Protein AF-A0AAU2LDV2-F1 (afdb_monomer_lite)

Radius of gyration: 12.72 Å; chains: 1; bounding box: 29×30×39 Å

Secondary structure (DSSP, 8-state):
-----SSPEEEEE-S-TTSHHHHHHHHHHHHHH-SS-EEEEESS--HHHHHTT-TTSEEE----SPP--

pLDDT: mean 78.5, std 11.56, range [45.34, 91.19]

Structure (mmCIF, N/CA/C/O backbone):
data_AF-A0AAU2LDV2-F1
#
_entry.id   AF-A0AAU2LDV2-F1
#
loop_
_atom_site.group_PDB
_atom_site.id
_atom_site.type_symbol
_atom_site.label_atom_id
_atom_site.label_alt_id
_atom_site.label_comp_id
_atom_site.label_asym_id
_atom_site.label_entity_id
_atom_site.label_seq_id
_atom_site.pdbx_PDB_ins_code
_atom_site.Cartn_x
_atom_site.Cartn_y
_atom_site.Cartn_z
_atom_site.occupancy
_atom_site.B_iso_or_equiv
_atom_site.auth_seq_id
_atom_site.auth_comp_id
_atom_site.auth_asym_id
_atom_site.auth_atom_id
_atom_site.pdbx_PDB_model_num
ATOM 1 N N . MET A 1 1 ? -8.931 22.041 9.671 1.00 45.34 1 MET A N 1
ATOM 2 C CA . MET A 1 1 ? -9.858 21.167 8.924 1.00 45.34 1 MET A CA 1
ATOM 3 C C . MET A 1 1 ? -9.173 19.824 8.784 1.00 45.34 1 MET A C 1
ATOM 5 O O . MET A 1 1 ? -8.158 19.754 8.106 1.00 45.34 1 MET A O 1
ATOM 9 N N . THR A 1 2 ? -9.642 18.807 9.501 1.00 60.53 2 THR A N 1
ATOM 10 C CA . THR A 1 2 ? -9.078 17.455 9.413 1.00 60.53 2 THR A CA 1
ATOM 11 C C . THR A 1 2 ? -9.796 16.735 8.284 1.00 60.53 2 THR A C 1
ATOM 13 O O . THR A 1 2 ? -11.021 16.631 8.304 1.00 60.53 2 THR A O 1
ATOM 16 N N . ILE A 1 3 ? -9.055 16.309 7.265 1.00 60.50 3 ILE A N 1
ATOM 17 C CA . ILE A 1 3 ? -9.611 15.485 6.195 1.00 60.50 3 ILE A CA 1
ATOM 18 C C . ILE A 1 3 ? -9.708 14.064 6.750 1.00 60.50 3 ILE A C 1
ATOM 20 O O . ILE A 1 3 ? -8.691 13.475 7.107 1.00 60.50 3 ILE A O 1
ATOM 24 N N . HIS A 1 4 ? -10.924 13.532 6.832 1.00 63.00 4 HIS A N 1
ATOM 25 C CA . HIS A 1 4 ? -11.168 12.111 7.055 1.00 63.00 4 HIS A CA 1
ATOM 26 C C . HIS A 1 4 ? -11.520 11.508 5.694 1.00 63.00 4 HIS A C 1
ATOM 28 O O . HIS A 1 4 ? -12.677 11.615 5.282 1.00 63.00 4 HIS A O 1
ATOM 34 N N . PRO A 1 5 ? -10.542 10.986 4.932 1.00 62.78 5 PRO A N 1
ATOM 35 C CA . PRO A 1 5 ? -10.853 10.347 3.664 1.00 62.78 5 PRO A CA 1
ATOM 36 C C . PRO A 1 5 ? -11.818 9.184 3.922 1.00 62.78 5 PRO A C 1
ATOM 38 O O . PRO A 1 5 ? -11.584 8.351 4.794 1.00 62.78 5 PRO A O 1
ATOM 41 N N . ALA A 1 6 ? -12.932 9.155 3.192 1.00 70.50 6 ALA A N 1
ATOM 42 C CA . ALA A 1 6 ? -13.834 8.015 3.203 1.00 70.50 6 ALA A CA 1
ATOM 43 C C . ALA A 1 6 ? -13.264 6.955 2.250 1.00 70.50 6 ALA A C 1
ATOM 45 O O . ALA A 1 6 ? -13.394 7.088 1.035 1.00 70.50 6 ALA A O 1
ATOM 46 N N . GLY A 1 7 ? -12.608 5.934 2.804 1.00 80.12 7 GLY A N 1
ATOM 47 C CA . GLY A 1 7 ? -12.102 4.780 2.058 1.00 80.12 7 GLY A CA 1
ATOM 48 C C . GLY A 1 7 ? -10.576 4.610 2.082 1.00 80.12 7 GLY A C 1
ATOM 49 O O . GLY A 1 7 ? -9.881 5.349 2.783 1.00 80.12 7 GLY A O 1
ATOM 50 N N . PRO A 1 8 ? -10.059 3.618 1.333 1.00 85.69 8 PRO A N 1
ATOM 51 C CA . PRO A 1 8 ? -8.649 3.248 1.369 1.00 85.69 8 PRO A CA 1
ATOM 52 C C . PRO A 1 8 ? -7.712 4.332 0.826 1.00 85.69 8 PRO A C 1
ATOM 54 O O . PRO A 1 8 ? -8.039 5.042 -0.127 1.00 85.69 8 PRO A O 1
ATOM 57 N N . VAL A 1 9 ? -6.506 4.406 1.385 1.00 89.62 9 VAL A N 1
ATOM 58 C CA . VAL A 1 9 ? -5.415 5.267 0.910 1.00 89.62 9 VAL A CA 1
ATOM 59 C C . VAL A 1 9 ? -4.457 4.439 0.057 1.00 89.62 9 VAL A C 1
ATOM 61 O O . VAL A 1 9 ? -3.832 3.508 0.557 1.00 89.62 9 VAL A O 1
ATOM 64 N N . LEU A 1 10 ? -4.310 4.794 -1.222 1.00 90.06 10 LEU A N 1
ATOM 65 C CA . LEU A 1 10 ? -3.352 4.164 -2.132 1.00 90.06 10 LEU A CA 1
ATOM 66 C C . LEU A 1 10 ? -2.068 4.991 -2.234 1.00 90.06 10 LEU A C 1
ATOM 68 O O . LEU A 1 10 ? -2.082 6.121 -2.723 1.00 90.06 10 LEU A O 1
ATOM 72 N N . PHE A 1 11 ? -0.950 4.386 -1.849 1.00 91.00 11 PHE A N 1
ATOM 73 C CA . PHE A 1 11 ? 0.383 4.852 -2.205 1.00 91.00 11 PHE A CA 1
ATOM 74 C C . PHE A 1 11 ? 0.798 4.229 -3.538 1.00 91.00 11 PHE A C 1
ATOM 76 O O . PHE A 1 11 ? 0.638 3.026 -3.745 1.00 91.00 11 PHE A O 1
ATOM 83 N N . PHE A 1 12 ? 1.342 5.045 -4.438 1.00 88.81 12 PHE A N 1
ATOM 84 C CA . PHE A 1 12 ? 1.863 4.585 -5.721 1.00 88.81 12 PHE A CA 1
ATOM 85 C C . PHE A 1 12 ? 3.269 5.128 -5.966 1.00 88.81 12 PHE A C 1
ATOM 87 O O . PHE A 1 12 ? 3.529 6.316 -5.759 1.00 88.81 12 PHE A O 1
ATOM 94 N N . SER A 1 13 ? 4.161 4.266 -6.453 1.00 84.94 13 SER A N 1
ATOM 95 C CA . SER A 1 13 ? 5.493 4.650 -6.914 1.00 84.94 13 SER A CA 1
ATOM 96 C C . SER A 1 13 ? 5.775 4.045 -8.288 1.00 84.94 13 SER A C 1
ATOM 98 O O . SER A 1 13 ? 5.815 2.826 -8.442 1.00 84.94 13 SER A O 1
ATOM 100 N N . SER A 1 14 ? 6.009 4.892 -9.292 1.00 76.69 14 SER A N 1
ATOM 101 C CA . SER A 1 14 ? 6.677 4.443 -10.514 1.00 76.69 14 SER A CA 1
ATOM 102 C C . SER A 1 14 ? 8.170 4.270 -10.225 1.00 76.69 14 SER A C 1
ATOM 104 O O . SER A 1 14 ? 8.737 5.016 -9.425 1.00 76.69 14 SER A O 1
ATOM 106 N N . SER A 1 15 ? 8.794 3.287 -10.876 1.00 64.56 15 SER A N 1
ATOM 107 C CA . SER A 1 15 ? 10.151 2.726 -10.681 1.00 64.56 15 SER A CA 1
ATOM 108 C C . SER A 1 15 ? 11.354 3.708 -10.736 1.00 64.56 15 SER A C 1
ATOM 110 O O . SER A 1 15 ? 12.510 3.309 -10.888 1.00 64.56 15 SER A O 1
ATOM 112 N N . ALA A 1 16 ? 11.136 5.020 -10.611 1.00 57.69 16 ALA A N 1
ATOM 113 C CA . ALA A 1 16 ? 12.169 6.042 -10.471 1.00 57.69 16 ALA A CA 1
ATOM 114 C C . ALA A 1 16 ? 12.792 6.015 -9.055 1.00 57.69 16 ALA A C 1
AT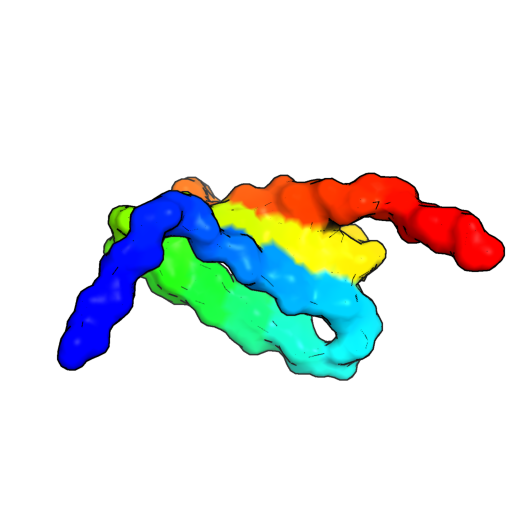OM 116 O O . ALA A 1 16 ? 12.500 6.842 -8.192 1.00 57.69 16 ALA A O 1
ATOM 117 N N . ARG A 1 17 ? 13.643 5.003 -8.843 1.00 56.00 17 ARG A N 1
ATOM 118 C CA . ARG A 1 17 ? 14.747 4.844 -7.871 1.00 56.00 17 ARG A CA 1
ATOM 119 C C . ARG A 1 17 ? 15.047 6.034 -6.939 1.00 56.00 17 ARG A C 1
ATOM 121 O O . ARG A 1 17 ? 16.080 6.687 -7.060 1.00 56.00 17 ARG A O 1
ATOM 128 N N . GLY A 1 18 ? 14.191 6.253 -5.945 1.00 64.75 18 GLY A N 1
ATOM 129 C CA . GLY A 1 18 ? 14.475 7.173 -4.838 1.00 64.75 18 GLY A CA 1
ATOM 130 C C . GLY A 1 18 ? 13.295 7.418 -3.903 1.00 64.75 18 GLY A C 1
ATOM 131 O O . GLY A 1 18 ? 13.492 7.665 -2.717 1.00 64.75 18 GLY A O 1
ATOM 132 N N . HIS A 1 19 ? 12.065 7.300 -4.410 1.00 69.25 19 HIS A N 1
ATOM 133 C CA . HIS A 1 19 ? 10.858 7.604 -3.630 1.00 69.25 19 HIS A CA 1
ATOM 134 C C . HIS A 1 19 ? 10.218 6.390 -2.952 1.00 69.25 19 HIS A C 1
ATOM 136 O O . HIS A 1 19 ? 9.383 6.570 -2.070 1.00 69.25 19 HIS A O 1
ATOM 142 N N . LEU A 1 20 ? 10.623 5.170 -3.313 1.00 80.62 20 LEU A N 1
ATOM 143 C CA . LEU A 1 20 ? 10.015 3.950 -2.784 1.00 80.62 20 LEU A CA 1
ATOM 144 C C . LEU A 1 20 ? 10.153 3.856 -1.256 1.00 80.62 20 LEU A C 1
ATOM 146 O O . LEU A 1 20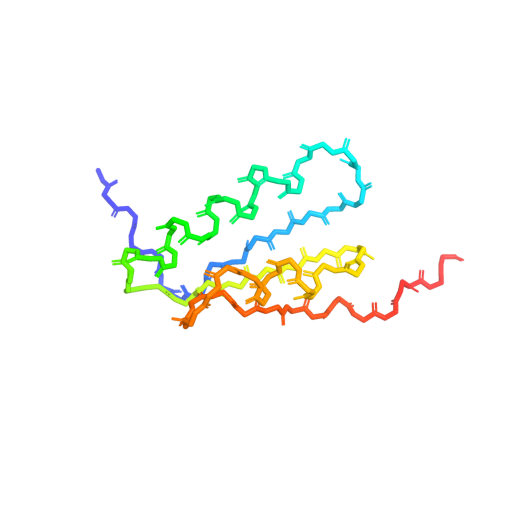 ? 9.153 3.694 -0.566 1.00 80.62 20 LEU A O 1
ATOM 150 N N . ASN A 1 21 ? 11.364 4.045 -0.724 1.00 83.25 21 ASN A N 1
ATOM 151 C CA . ASN A 1 21 ? 11.614 3.922 0.716 1.00 83.25 21 ASN A CA 1
ATOM 152 C C . ASN A 1 21 ? 10.825 4.957 1.541 1.00 83.25 21 ASN A C 1
ATOM 154 O O . ASN A 1 21 ? 10.132 4.549 2.470 1.00 83.25 21 ASN A O 1
ATOM 158 N N . PRO A 1 22 ? 10.836 6.266 1.208 1.00 87.94 22 PRO A N 1
ATOM 159 C CA . PRO A 1 22 ? 9.986 7.234 1.902 1.00 87.94 22 PRO A CA 1
ATOM 160 C C . PRO A 1 22 ? 8.491 6.897 1.860 1.00 87.94 22 PRO A C 1
ATOM 162 O O . PRO A 1 22 ? 7.792 7.088 2.859 1.00 87.94 22 PRO A O 1
ATOM 165 N N . LEU A 1 23 ? 7.990 6.394 0.728 1.00 90.19 23 LEU A N 1
ATOM 166 C CA . LEU A 1 23 ? 6.582 6.025 0.593 1.00 90.19 23 LEU A CA 1
ATOM 167 C C . LEU A 1 23 ? 6.247 4.795 1.442 1.00 90.19 23 LEU A C 1
ATOM 169 O O . LEU A 1 23 ? 5.229 4.816 2.128 1.00 90.19 23 LEU A O 1
ATOM 173 N N . LEU A 1 24 ? 7.096 3.763 1.444 1.00 87.75 24 LEU A N 1
ATOM 174 C CA . LEU A 1 24 ? 6.921 2.567 2.277 1.00 87.75 24 LEU A CA 1
ATOM 175 C C . LEU A 1 24 ? 6.924 2.920 3.767 1.00 87.75 24 LEU A C 1
ATOM 177 O O . LEU A 1 24 ? 6.027 2.499 4.495 1.00 87.75 24 LEU A O 1
ATOM 181 N N . THR A 1 25 ? 7.869 3.758 4.206 1.00 89.44 25 THR A N 1
ATOM 182 C CA . THR A 1 25 ? 7.909 4.263 5.586 1.00 89.44 25 THR A CA 1
ATOM 183 C C . THR A 1 25 ? 6.622 5.003 5.938 1.00 89.44 25 THR A C 1
ATOM 185 O O . THR A 1 25 ? 6.019 4.747 6.975 1.00 89.44 25 THR A O 1
ATOM 188 N N . THR A 1 26 ? 6.158 5.897 5.063 1.00 89.88 26 THR A N 1
ATOM 189 C CA . THR A 1 26 ? 4.934 6.675 5.313 1.00 89.88 26 THR A CA 1
ATOM 190 C C . THR A 1 26 ? 3.694 5.784 5.366 1.00 89.88 26 THR A C 1
ATOM 192 O O . THR A 1 26 ? 2.840 5.972 6.233 1.00 89.88 26 THR A O 1
ATOM 195 N N . ALA A 1 27 ? 3.600 4.803 4.466 1.00 90.44 27 ALA A N 1
ATOM 196 C CA . ALA A 1 27 ? 2.517 3.831 4.450 1.00 90.44 27 ALA A CA 1
ATOM 197 C C . ALA A 1 27 ? 2.496 3.017 5.749 1.00 90.44 27 ALA A C 1
ATOM 199 O O . ALA A 1 27 ? 1.444 2.939 6.376 1.00 90.44 27 ALA A O 1
ATOM 200 N N . GLY A 1 28 ? 3.646 2.501 6.196 1.00 89.06 28 GLY A N 1
ATOM 201 C CA . GLY A 1 28 ? 3.776 1.764 7.457 1.00 89.06 28 GLY A CA 1
ATOM 202 C C . GLY A 1 28 ? 3.373 2.587 8.686 1.00 89.06 28 GLY A C 1
ATOM 203 O O . GLY A 1 28 ? 2.625 2.111 9.536 1.00 89.06 28 GLY A O 1
ATOM 204 N N . GLU A 1 29 ? 3.781 3.854 8.755 1.00 89.69 29 GLU A N 1
ATOM 205 C CA . GLU A 1 29 ? 3.398 4.759 9.848 1.00 89.69 29 GLU A CA 1
ATOM 206 C C . GLU A 1 29 ? 1.893 5.060 9.875 1.00 89.69 29 GLU A C 1
ATOM 208 O O . GLU A 1 29 ? 1.284 5.132 10.944 1.00 89.69 29 GLU A O 1
ATOM 213 N N . LEU A 1 30 ? 1.267 5.247 8.708 1.00 88.06 30 LEU A N 1
ATOM 214 C CA . LEU A 1 30 ? -0.177 5.479 8.615 1.00 88.06 30 LEU A CA 1
ATOM 215 C C . LEU A 1 30 ? -0.962 4.228 9.020 1.00 88.06 30 LEU A C 1
ATOM 217 O O . LEU A 1 30 ? -1.919 4.297 9.788 1.00 88.06 30 LEU A O 1
ATOM 221 N N . ALA A 1 31 ? -0.495 3.088 8.534 1.00 87.69 31 ALA A N 1
ATOM 222 C CA . ALA A 1 31 ? -1.002 1.759 8.802 1.00 87.69 31 ALA A CA 1
ATOM 223 C C . ALA A 1 31 ? -0.924 1.411 10.308 1.00 87.69 31 ALA A C 1
ATOM 225 O O . ALA A 1 31 ? -1.870 0.854 10.867 1.00 87.69 31 ALA A O 1
ATOM 226 N N . ALA A 1 32 ? 0.149 1.813 10.999 1.00 86.94 32 ALA A N 1
ATOM 227 C CA . ALA A 1 32 ? 0.326 1.620 12.442 1.00 86.94 32 ALA A CA 1
ATOM 228 C C . ALA A 1 32 ? -0.602 2.490 13.311 1.00 86.94 32 ALA A C 1
ATOM 230 O O . ALA A 1 32 ? -0.918 2.124 14.443 1.00 86.94 32 ALA A O 1
ATOM 231 N N . ARG A 1 33 ? -1.061 3.639 12.799 1.00 85.88 33 ARG A N 1
ATOM 232 C CA . ARG A 1 33 ? -2.001 4.529 13.510 1.00 85.88 33 ARG A CA 1
ATOM 233 C C . ARG A 1 33 ? -3.436 3.996 13.515 1.00 85.88 33 ARG A C 1
ATOM 235 O O . ARG A 1 33 ? -4.230 4.428 14.349 1.00 85.88 33 ARG A O 1
ATOM 242 N N . GLY A 1 34 ? -3.749 3.056 12.621 1.00 81.62 34 GLY A N 1
ATOM 243 C CA . GLY A 1 34 ? -5.067 2.442 12.487 1.00 81.62 34 GLY A CA 1
ATOM 244 C C . GLY A 1 34 ? -6.141 3.391 11.938 1.00 81.62 34 GLY A C 1
ATOM 245 O O . GLY A 1 34 ? -5.921 4.582 11.728 1.00 81.62 34 GLY A O 1
ATOM 246 N N . GLY A 1 35 ? -7.333 2.843 11.688 1.00 81.25 35 GLY A N 1
ATOM 247 C CA . GLY A 1 35 ? -8.503 3.607 11.232 1.00 81.25 35 GLY A CA 1
ATOM 248 C C . GLY A 1 35 ? -8.546 3.922 9.733 1.00 81.25 35 GLY A C 1
ATOM 249 O O . GLY A 1 35 ? -9.486 4.580 9.294 1.00 81.25 35 GLY A O 1
ATOM 250 N N . LEU A 1 36 ? -7.567 3.452 8.956 1.00 81.88 36 LEU A N 1
ATOM 251 C CA . LEU A 1 36 ? -7.526 3.568 7.500 1.00 81.88 36 LEU A CA 1
AT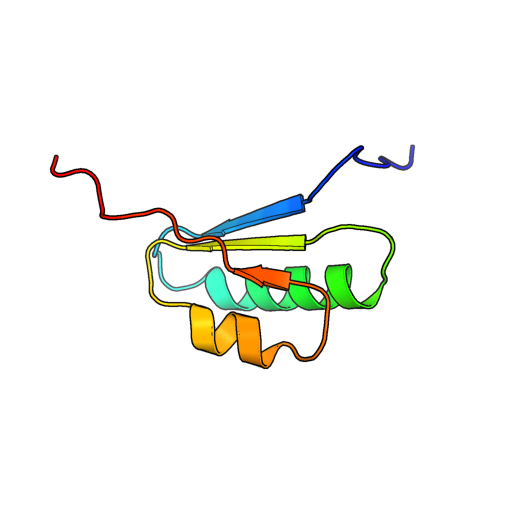OM 252 C C . LEU A 1 36 ? -7.060 2.250 6.885 1.00 81.88 36 LEU A C 1
ATOM 254 O O . LEU A 1 36 ? -6.102 1.645 7.367 1.00 81.88 36 LEU A O 1
ATOM 258 N N . ASP A 1 37 ? -7.692 1.864 5.782 1.00 87.31 37 ASP A N 1
ATOM 259 C CA . ASP A 1 37 ? -7.178 0.811 4.914 1.00 87.31 37 ASP A CA 1
ATOM 260 C C . ASP A 1 37 ? -6.043 1.403 4.071 1.00 87.31 37 ASP A C 1
ATOM 262 O O . ASP A 1 37 ? -6.264 2.359 3.322 1.00 87.31 37 ASP A O 1
ATOM 266 N N . VAL A 1 38 ? -4.821 0.877 4.192 1.00 90.75 38 VAL A N 1
ATOM 267 C CA . VAL A 1 38 ? -3.676 1.356 3.403 1.00 90.75 38 VAL A CA 1
ATOM 268 C C . VAL A 1 38 ? -3.327 0.335 2.328 1.00 90.75 38 VAL A C 1
ATOM 270 O O . VAL A 1 38 ? -3.223 -0.863 2.584 1.00 90.75 38 VAL A O 1
ATOM 273 N N . CYS A 1 39 ? -3.128 0.822 1.109 1.00 91.19 39 CYS A N 1
ATOM 274 C CA . CYS A 1 39 ? -2.725 0.046 -0.054 1.00 91.19 39 CYS A CA 1
ATOM 275 C C . CYS A 1 39 ? -1.426 0.608 -0.636 1.00 91.19 39 CYS A C 1
ATOM 277 O O . CYS A 1 39 ? -1.186 1.816 -0.585 1.00 91.19 39 CYS A O 1
ATOM 279 N N . PHE A 1 40 ? -0.615 -0.251 -1.247 1.00 90.94 40 PHE A N 1
ATOM 280 C CA . PHE A 1 40 ? 0.623 0.139 -1.910 1.00 90.94 40 PHE A CA 1
ATOM 281 C C . PHE A 1 40 ? 0.756 -0.549 -3.267 1.00 90.94 40 PHE A C 1
ATOM 283 O O . PHE A 1 40 ? 0.639 -1.768 -3.355 1.00 90.94 40 PHE A O 1
ATOM 290 N N . ALA A 1 41 ? 1.030 0.225 -4.314 1.00 89.69 41 ALA A N 1
ATOM 291 C CA . ALA A 1 41 ? 1.292 -0.275 -5.658 1.00 89.69 41 ALA A CA 1
ATOM 292 C C . ALA A 1 41 ? 2.605 0.292 -6.217 1.00 89.69 41 ALA A C 1
ATOM 294 O O . ALA A 1 41 ? 2.927 1.464 -6.013 1.00 89.69 41 ALA A O 1
ATOM 295 N N . ALA A 1 42 ? 3.348 -0.522 -6.963 1.00 85.69 42 ALA A N 1
ATOM 296 C CA . ALA A 1 42 ? 4.524 -0.072 -7.700 1.00 85.69 42 ALA A CA 1
ATOM 297 C C . ALA A 1 42 ? 4.731 -0.881 -8.984 1.00 85.69 42 ALA A C 1
ATOM 299 O O . ALA A 1 42 ? 4.215 -1.991 -9.117 1.00 85.69 42 ALA A O 1
ATOM 300 N N . ASP A 1 43 ? 5.480 -0.295 -9.922 1.00 79.31 43 ASP A N 1
ATOM 301 C CA . ASP A 1 43 ? 5.888 -0.957 -11.172 1.00 79.31 43 ASP A CA 1
ATOM 302 C C . ASP A 1 43 ? 6.915 -2.081 -10.937 1.00 79.31 43 ASP A C 1
ATOM 304 O O . ASP A 1 43 ? 7.019 -2.999 -11.752 1.00 79.31 43 ASP A O 1
ATOM 308 N N . ASP A 1 44 ? 7.693 -1.980 -9.856 1.00 74.88 44 ASP A N 1
ATOM 309 C CA . ASP A 1 44 ? 8.693 -2.969 -9.446 1.00 74.88 44 ASP A CA 1
ATOM 310 C C . ASP A 1 44 ? 8.064 -4.040 -8.531 1.00 74.88 44 ASP A C 1
ATOM 312 O O . ASP A 1 44 ? 7.014 -3.816 -7.923 1.00 74.88 44 ASP A O 1
ATOM 316 N N . ASP A 1 45 ? 8.707 -5.208 -8.406 1.00 78.25 45 ASP A N 1
ATOM 317 C CA . ASP A 1 45 ? 8.294 -6.221 -7.424 1.00 78.25 45 ASP A CA 1
ATOM 318 C C . ASP A 1 45 ? 8.660 -5.742 -6.014 1.00 78.25 45 ASP A C 1
ATOM 320 O O . ASP A 1 45 ? 9.820 -5.792 -5.617 1.00 78.25 45 ASP A O 1
ATOM 324 N N . ILE A 1 46 ? 7.659 -5.219 -5.306 1.00 81.62 46 ILE A N 1
ATOM 325 C CA . ILE A 1 46 ? 7.767 -4.599 -3.972 1.00 81.62 46 ILE A CA 1
ATOM 326 C C . ILE A 1 46 ? 7.096 -5.429 -2.874 1.00 81.62 46 ILE A C 1
ATOM 328 O O . ILE A 1 46 ? 6.865 -4.959 -1.756 1.00 81.62 46 ILE A O 1
ATOM 332 N N . ARG A 1 47 ? 6.634 -6.632 -3.222 1.00 80.88 47 ARG A N 1
ATOM 333 C CA . ARG A 1 47 ? 5.761 -7.404 -2.341 1.00 80.88 47 ARG A CA 1
ATOM 334 C C . ARG A 1 47 ? 6.484 -7.819 -1.067 1.00 80.88 47 ARG A C 1
ATOM 336 O O . ARG A 1 47 ? 5.892 -7.723 0.002 1.00 80.88 47 ARG A O 1
ATOM 343 N N . GLY A 1 48 ? 7.755 -8.206 -1.171 1.00 82.44 48 GLY A N 1
ATOM 344 C CA . GLY A 1 48 ? 8.565 -8.563 -0.007 1.00 82.44 48 GLY A CA 1
ATOM 345 C C . GLY A 1 48 ? 8.757 -7.386 0.951 1.00 82.44 48 GLY A C 1
ATOM 346 O O . GLY A 1 48 ? 8.671 -7.554 2.163 1.00 82.44 48 GLY A O 1
ATOM 347 N N . GLU A 1 49 ? 8.952 -6.182 0.420 1.00 85.62 49 GLU A N 1
ATOM 348 C CA . GLU A 1 49 ? 9.108 -4.952 1.191 1.00 85.62 49 GLU A CA 1
ATOM 349 C C . GLU A 1 49 ? 7.811 -4.552 1.894 1.00 85.62 49 GLU A C 1
ATOM 351 O O . GLU A 1 49 ? 7.848 -4.168 3.060 1.00 85.62 49 GLU A O 1
ATOM 356 N N . VAL A 1 50 ? 6.665 -4.668 1.214 1.00 84.31 50 VAL A N 1
ATOM 357 C CA . VAL A 1 50 ? 5.348 -4.401 1.813 1.00 84.31 50 VAL A CA 1
ATOM 358 C C . VAL A 1 50 ? 5.021 -5.431 2.895 1.00 84.31 50 VAL A C 1
ATOM 360 O O . VAL A 1 50 ? 4.578 -5.055 3.977 1.00 84.31 50 VAL A O 1
ATOM 363 N N . GLU A 1 51 ? 5.277 -6.717 2.647 1.00 83.25 51 GLU A N 1
ATOM 364 C CA . GLU A 1 51 ? 5.077 -7.791 3.631 1.00 83.25 51 GLU A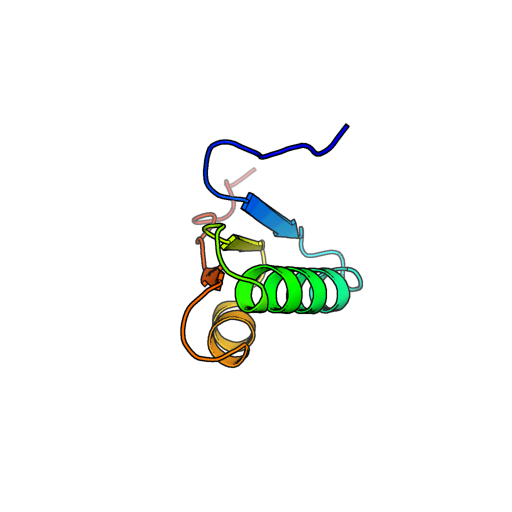 CA 1
ATOM 365 C C . GLU A 1 51 ? 6.004 -7.635 4.852 1.00 83.25 51 GLU A C 1
ATOM 367 O O . GLU A 1 51 ? 5.609 -7.942 5.980 1.00 83.25 51 GLU A O 1
ATOM 372 N N . ALA A 1 52 ? 7.211 -7.090 4.661 1.00 85.50 52 ALA A N 1
ATOM 373 C CA . ALA A 1 52 ? 8.160 -6.809 5.737 1.00 85.50 52 ALA A CA 1
ATOM 374 C C . ALA A 1 52 ? 7.729 -5.664 6.673 1.00 85.50 52 ALA A C 1
ATOM 376 O O . ALA A 1 52 ? 8.290 -5.542 7.764 1.00 85.50 52 ALA A O 1
ATOM 377 N N . LEU A 1 53 ? 6.722 -4.857 6.306 1.00 80.62 53 LEU A N 1
ATOM 378 C CA . LEU A 1 53 ? 6.159 -3.819 7.185 1.00 80.62 53 LEU A CA 1
ATOM 379 C C . LEU A 1 53 ? 5.394 -4.402 8.392 1.00 80.62 53 LEU A C 1
ATOM 381 O O . LEU A 1 53 ? 5.047 -3.661 9.311 1.00 80.62 53 LEU A O 1
ATOM 385 N N . GLY A 1 54 ? 5.190 -5.724 8.438 1.00 64.56 54 GLY A N 1
ATOM 386 C CA . GLY A 1 54 ? 4.629 -6.436 9.584 1.00 64.56 54 GLY A CA 1
ATOM 387 C C . GLY A 1 54 ? 3.109 -6.596 9.541 1.00 64.56 54 GLY A C 1
ATOM 388 O O . GLY A 1 54 ? 2.429 -6.226 8.583 1.00 64.56 54 GLY A O 1
ATOM 389 N N . SER A 1 55 ? 2.565 -7.219 10.589 1.00 56.28 55 SER A N 1
ATOM 390 C CA . SER A 1 55 ? 1.173 -7.669 10.622 1.00 56.28 55 SER A CA 1
ATOM 391 C C . SER A 1 55 ? 0.177 -6.510 10.674 1.00 56.28 55 SER A C 1
ATOM 393 O O . SER A 1 55 ? -0.172 -6.032 11.752 1.00 56.28 55 SER A O 1
ATOM 395 N N . GLY A 1 56 ? -0.372 -6.162 9.508 1.00 60.31 56 GLY A N 1
ATOM 396 C CA . GLY A 1 56 ? -1.813 -5.942 9.421 1.00 60.31 56 GLY A CA 1
ATOM 397 C C . GLY A 1 56 ? -2.331 -4.699 8.723 1.00 60.31 56 GLY A C 1
ATOM 398 O O . GLY A 1 56 ? -3.525 -4.459 8.868 1.00 60.31 56 GLY A O 1
ATOM 399 N N . SER A 1 57 ? -1.544 -3.905 7.995 1.00 70.19 57 SER A N 1
ATOM 400 C CA . SER A 1 57 ? -2.143 -2.631 7.571 1.00 70.19 57 SER A CA 1
ATOM 401 C C . SER A 1 57 ? -1.740 -2.045 6.226 1.00 70.19 57 SER A C 1
ATOM 403 O O . SER A 1 57 ? -2.396 -1.094 5.819 1.00 70.19 57 SER A O 1
ATOM 405 N N . VAL A 1 58 ? -0.808 -2.644 5.471 1.00 85.50 58 VAL A N 1
ATOM 406 C CA .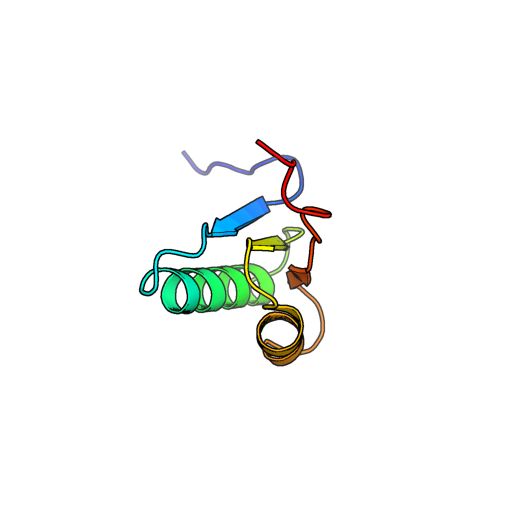 VAL A 1 58 ? -0.558 -2.248 4.071 1.00 85.50 58 VAL A CA 1
ATOM 407 C C . VAL A 1 58 ? -0.816 -3.413 3.115 1.00 85.50 58 VAL A C 1
ATOM 409 O O . VAL A 1 58 ? -0.132 -4.431 3.151 1.00 85.50 58 VAL A O 1
ATOM 412 N N . THR A 1 59 ? -1.798 -3.257 2.230 1.00 88.94 59 THR A N 1
ATOM 413 C CA . THR A 1 59 ? -2.125 -4.234 1.183 1.0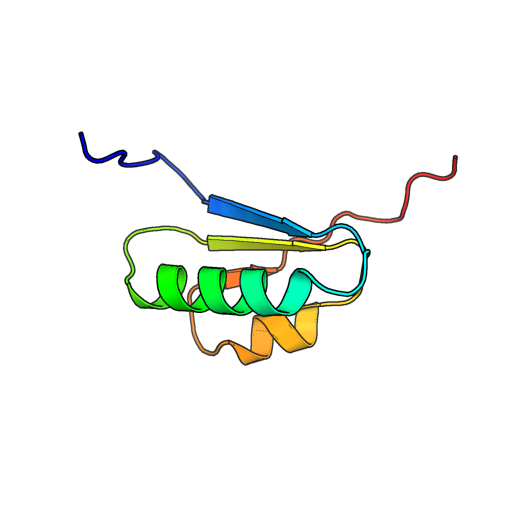0 88.94 59 THR A CA 1
ATOM 414 C C . THR A 1 59 ? -1.305 -3.956 -0.071 1.00 88.94 59 THR A C 1
ATOM 416 O O . THR A 1 59 ? -1.427 -2.887 -0.669 1.00 88.94 59 THR A O 1
ATOM 419 N N . CYS A 1 60 ? -0.499 -4.921 -0.514 1.00 88.12 60 CYS A N 1
ATOM 420 C CA . CYS A 1 60 ? 0.173 -4.830 -1.809 1.00 88.12 60 CYS A CA 1
ATOM 421 C C . CYS A 1 60 ? -0.850 -5.004 -2.944 1.00 88.12 60 CYS A C 1
ATOM 423 O O . CYS A 1 60 ? -1.552 -6.015 -3.005 1.00 88.12 60 CYS A O 1
ATOM 425 N N . VAL A 1 61 ? -0.916 -4.040 -3.863 1.00 88.50 61 VAL A N 1
ATOM 426 C CA . VAL A 1 61 ? -1.821 -4.047 -5.017 1.00 88.50 61 VAL A CA 1
ATOM 427 C C . VAL A 1 61 ? -1.001 -4.220 -6.298 1.00 88.50 61 VAL A C 1
ATOM 429 O O . VAL A 1 61 ? -0.239 -3.320 -6.661 1.00 88.50 61 VAL A O 1
ATOM 432 N N . PRO A 1 62 ? -1.135 -5.354 -7.009 1.00 80.62 62 PRO A N 1
ATOM 433 C CA . PRO A 1 62 ? -0.448 -5.554 -8.276 1.00 80.62 62 PRO A CA 1
ATOM 434 C C . PRO A 1 62 ? -1.046 -4.644 -9.355 1.00 80.62 62 PRO A C 1
ATOM 436 O O . PRO A 1 62 ? -2.260 -4.600 -9.539 1.00 80.62 62 PRO A O 1
ATOM 439 N N . LEU A 1 63 ? -0.188 -3.969 -10.120 1.00 78.56 63 LEU A N 1
ATOM 440 C CA . LEU A 1 63 ? -0.606 -3.128 -11.253 1.00 78.56 63 LEU A CA 1
ATOM 441 C C . LEU A 1 63 ? -0.964 -3.934 -12.510 1.00 78.56 63 LEU A C 1
ATOM 443 O O . LEU A 1 63 ? -1.478 -3.385 -13.482 1.00 78.56 63 LEU A O 1
ATOM 447 N N . GLY A 1 64 ? -0.700 -5.241 -12.489 1.00 71.50 64 GLY A N 1
ATOM 448 C CA . GLY A 1 64 ? -0.792 -6.093 -13.666 1.00 71.50 64 GLY A CA 1
ATOM 449 C C . GLY A 1 64 ? 0.418 -5.932 -14.597 1.00 71.50 64 GLY A C 1
ATOM 450 O O . GLY A 1 64 ? 1.360 -5.198 -14.294 1.00 71.50 64 GLY A O 1
ATOM 451 N N . PRO A 1 65 ? 0.448 -6.666 -15.720 1.00 67.19 65 PRO A N 1
ATOM 452 C CA . PRO A 1 65 ? 1.533 -6.557 -16.685 1.00 67.19 65 PRO A CA 1
ATOM 453 C C . PRO A 1 65 ? 1.610 -5.133 -17.242 1.00 67.19 65 PRO A C 1
ATOM 455 O O . PRO A 1 65 ? 0.581 -4.541 -17.573 1.00 67.19 65 PRO A O 1
ATOM 458 N N . ARG A 1 66 ? 2.834 -4.607 -17.405 1.00 66.94 66 ARG A N 1
ATOM 459 C CA . ARG A 1 66 ? 3.065 -3.348 -18.128 1.00 66.94 66 ARG A CA 1
ATOM 460 C C . ARG A 1 66 ? 2.320 -3.418 -19.462 1.00 66.94 66 ARG A C 1
ATOM 462 O O . ARG A 1 66 ? 2.546 -4.351 -20.239 1.00 66.94 66 ARG A O 1
ATOM 469 N N . ALA A 1 67 ? 1.428 -2.459 -19.713 1.00 64.56 67 ALA A N 1
ATOM 470 C CA . ALA A 1 67 ? 0.765 -2.349 -21.004 1.00 64.56 67 ALA A CA 1
ATOM 471 C C . ALA A 1 67 ? 1.855 -2.295 -22.083 1.00 64.56 67 ALA A C 1
ATOM 473 O O . ALA A 1 67 ? 2.773 -1.477 -21.991 1.00 64.56 67 ALA A O 1
ATOM 474 N N . ARG A 1 68 ? 1.808 -3.218 -23.052 1.00 60.50 68 ARG A N 1
ATOM 475 C CA . ARG A 1 68 ? 2.720 -3.182 -24.199 1.00 60.50 68 ARG A CA 1
ATOM 476 C C . ARG A 1 68 ? 2.401 -1.899 -24.965 1.00 60.50 68 ARG A C 1
ATOM 478 O O . ARG A 1 68 ? 1.326 -1.811 -25.554 1.00 60.50 68 ARG A O 1
ATOM 485 N N . GLY A 1 69 ? 3.280 -0.908 -24.839 1.00 58.31 69 GLY A N 1
ATOM 486 C CA . GLY A 1 69 ? 3.278 0.295 -25.670 1.00 58.31 69 GLY A CA 1
ATOM 487 C C . GLY A 1 69 ? 3.730 -0.006 -27.087 1.00 58.31 69 GLY A C 1
ATOM 488 O O . GLY A 1 69 ? 4.410 -1.043 -27.279 1.00 58.31 69 GLY A O 1
#

Sequence (69 aa):
MTIHPAGPVLFFSSSARGHLNPLLTTAGELAARGGLDVCFAADDDIRGEVEALGSGSVTCVPLGPRARG

Foldseek 3Di:
DDDDDDAADEDEDEPPPDCPVVSLVVQLVVQVVDPHAYEYEYPDPCPVVNPVSDPDHYHYDYPPDDDDD